Protein AF-A0A9P1BGW1-F1 (afdb_monomer)

Solvent-accessible surface area (backbone atoms only — not comparable to full-atom values): 11390 Å² total; per-residue (Å²): 129,82,53,71,66,59,55,51,54,53,47,54,50,50,52,52,36,53,50,54,48,70,45,56,83,65,51,54,66,58,32,32,59,73,71,17,41,33,66,64,55,52,16,52,50,50,36,37,50,32,53,65,70,70,43,92,72,56,67,65,57,26,32,22,72,48,57,76,44,56,56,75,58,48,44,75,76,58,63,72,85,79,52,71,68,60,50,51,47,43,65,72,44,59,86,58,39,65,58,80,64,80,59,89,58,90,93,66,75,87,65,85,88,70,76,92,51,95,86,63,76,88,81,67,78,86,70,82,80,78,81,73,80,78,75,88,76,88,79,87,85,82,86,84,85,87,65,91,81,69,84,76,85,78,88,80,83,78,56,62,64,58,54,54,51,53,52,51,67,72,65,57,84,80,133

Mean predicted aligned error: 17.14 Å

Organism: NCBI:txid2562237

InterPro domains:
  IPR023163 SMc04008-like domain [PF06844] (26-91)
  IPR036810 SMc04008-like superfamily [G3DSA:1.10.3340.10] (2-98)
  IPR036810 SMc04008-like superfamily [SSF158757] (5-76)

pLDDT: mean 71.87, std 20.8, range [33.47, 97.56]

Structure (mmCIF, N/CA/C/O backbone):
data_AF-A0A9P1BGW1-F1
#
_entry.id   AF-A0A9P1BGW1-F1
#
loop_
_atom_site.group_PDB
_atom_site.id
_atom_site.type_symbol
_atom_site.label_atom_id
_atom_site.label_alt_id
_atom_site.label_comp_id
_atom_site.label_asym_id
_atom_site.label_entity_id
_atom_site.label_seq_id
_atom_site.pdbx_PDB_ins_code
_atom_site.Cartn_x
_atom_site.Cartn_y
_atom_site.Cartn_z
_atom_site.occupancy
_atom_site.B_iso_or_equiv
_atom_site.auth_seq_id
_atom_site.auth_comp_id
_atom_site.auth_asym_id
_atom_site.auth_atom_id
_atom_site.pdbx_PDB_model_num
ATOM 1 N N . MET A 1 1 ? -14.114 -1.185 22.865 1.00 50.72 1 MET A N 1
ATOM 2 C CA . MET A 1 1 ? -12.679 -1.422 22.588 1.00 50.72 1 MET A CA 1
ATOM 3 C C . MET A 1 1 ? -12.577 -2.261 21.327 1.00 50.72 1 MET A C 1
ATOM 5 O O . MET A 1 1 ? -13.377 -3.179 21.191 1.00 50.72 1 MET A O 1
ATOM 9 N N . ALA A 1 2 ? -11.672 -1.942 20.398 1.00 66.81 2 ALA A N 1
ATOM 10 C CA . ALA A 1 2 ? -11.444 -2.802 19.236 1.00 66.81 2 ALA A CA 1
ATOM 11 C C . ALA A 1 2 ? -10.999 -4.198 19.707 1.00 66.81 2 ALA A C 1
ATOM 13 O O . ALA A 1 2 ? -10.189 -4.289 20.635 1.00 66.81 2 ALA A O 1
ATOM 14 N N . SER A 1 3 ? -11.537 -5.257 19.091 1.00 88.50 3 SER A N 1
ATOM 15 C CA . SER A 1 3 ? -11.153 -6.646 19.383 1.00 88.50 3 SER A CA 1
ATOM 16 C C . SER A 1 3 ? -9.631 -6.807 19.312 1.00 88.50 3 SER A C 1
ATOM 18 O O . SER A 1 3 ? -8.985 -6.195 18.460 1.00 88.50 3 SER A O 1
ATOM 20 N N . LEU A 1 4 ? -9.056 -7.637 20.187 1.00 92.69 4 LEU A N 1
ATOM 21 C CA . LEU A 1 4 ? -7.623 -7.947 20.184 1.00 92.69 4 LEU A CA 1
ATOM 22 C C . LEU A 1 4 ? -7.147 -8.396 18.791 1.00 92.69 4 LEU A C 1
ATOM 24 O O . LEU A 1 4 ? -6.075 -7.993 18.350 1.00 92.69 4 LEU A O 1
ATOM 28 N N . THR A 1 5 ? -7.982 -9.141 18.060 1.00 93.38 5 THR A N 1
ATOM 29 C CA . THR A 1 5 ? -7.717 -9.558 16.675 1.00 93.38 5 THR A CA 1
ATOM 30 C C . THR A 1 5 ? -7.468 -8.368 15.752 1.00 93.38 5 THR A C 1
ATOM 32 O O . THR A 1 5 ? -6.454 -8.338 15.063 1.00 93.38 5 THR A O 1
ATOM 35 N N . VAL A 1 6 ? -8.313 -7.335 15.816 1.00 91.38 6 VAL A N 1
ATOM 36 C CA . VAL A 1 6 ? -8.175 -6.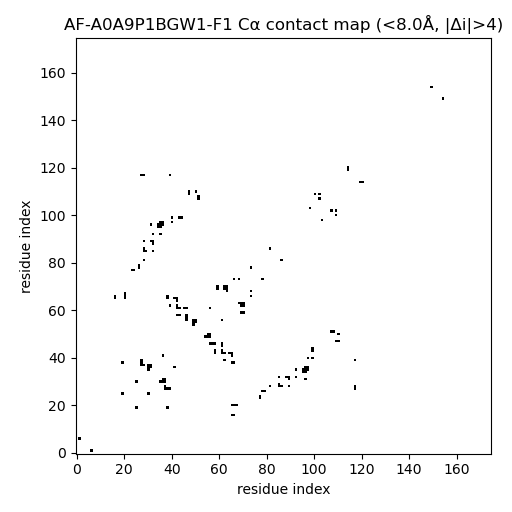126 14.986 1.00 91.38 6 VAL A CA 1
ATOM 37 C C . VAL A 1 6 ? -6.864 -5.399 15.293 1.00 91.38 6 VAL A C 1
ATOM 39 O O . VAL A 1 6 ? -6.214 -4.867 14.397 1.00 91.38 6 VAL A O 1
ATOM 42 N N . GLN A 1 7 ? -6.439 -5.387 16.560 1.00 92.19 7 GLN A N 1
ATOM 43 C CA . GLN A 1 7 ? -5.175 -4.759 16.953 1.00 92.19 7 GLN A CA 1
ATOM 44 C C . GLN A 1 7 ? -3.964 -5.526 16.405 1.00 92.19 7 GLN A C 1
ATOM 46 O O . GLN A 1 7 ? -3.016 -4.895 15.932 1.00 92.19 7 GLN A O 1
ATOM 51 N N . MET A 1 8 ? -4.012 -6.862 16.426 1.00 95.25 8 MET A N 1
ATOM 52 C CA . MET A 1 8 ? -2.966 -7.730 15.874 1.00 95.25 8 MET A CA 1
ATOM 53 C C . MET A 1 8 ? -2.890 -7.637 14.344 1.00 95.25 8 MET A C 1
ATOM 55 O O . MET A 1 8 ? -1.800 -7.471 13.802 1.00 95.25 8 MET A O 1
ATOM 59 N N . GLU A 1 9 ? -4.028 -7.658 13.647 1.00 93.00 9 GLU A N 1
ATOM 60 C CA . GLU A 1 9 ? -4.101 -7.473 12.190 1.00 93.00 9 GLU A CA 1
ATOM 61 C C . GLU A 1 9 ? -3.555 -6.103 11.774 1.00 93.00 9 GLU A C 1
ATOM 63 O O . GLU A 1 9 ? -2.728 -5.999 10.866 1.00 93.00 9 GLU A O 1
ATOM 68 N N . ALA A 1 10 ? -3.952 -5.044 12.487 1.00 93.69 10 ALA A N 1
ATOM 69 C CA . ALA A 1 10 ? -3.450 -3.701 12.232 1.00 93.69 10 ALA A CA 1
ATOM 70 C C . ALA A 1 10 ? -1.946 -3.581 12.528 1.00 93.69 10 ALA A C 1
ATOM 72 O O . ALA A 1 10 ? -1.250 -2.841 11.834 1.00 93.69 10 ALA A O 1
ATOM 73 N N . TYR A 1 11 ? -1.428 -4.291 13.537 1.00 95.56 11 TYR A N 1
ATOM 74 C CA . TYR A 1 11 ? 0.008 -4.350 13.812 1.00 95.56 11 TYR A CA 1
ATOM 75 C C . TYR A 1 11 ? 0.766 -5.039 12.672 1.00 95.56 11 TYR A C 1
ATOM 77 O O . TYR A 1 11 ? 1.695 -4.450 12.126 1.00 95.56 11 TYR A O 1
ATOM 85 N N . ALA A 1 12 ? 0.312 -6.217 12.236 1.00 96.94 12 ALA A N 1
ATOM 86 C CA . ALA A 1 12 ? 0.915 -6.944 11.120 1.00 96.94 12 ALA A CA 1
ATOM 87 C C . ALA A 1 12 ? 0.914 -6.121 9.820 1.00 96.94 12 ALA A C 1
ATOM 89 O O . ALA A 1 12 ? 1.916 -6.078 9.107 1.00 96.94 12 ALA A O 1
ATOM 90 N N . PHE A 1 13 ? -0.181 -5.409 9.531 1.00 95.62 13 PHE A N 1
ATOM 91 C CA . PHE A 1 13 ? -0.251 -4.522 8.370 1.00 95.62 13 PHE A CA 1
ATOM 92 C C . PHE A 1 13 ? 0.741 -3.354 8.465 1.00 95.62 13 PHE A C 1
ATOM 94 O O . PHE A 1 13 ? 1.412 -3.038 7.483 1.00 95.62 13 PHE A O 1
ATOM 101 N N . ARG A 1 14 ? 0.873 -2.724 9.641 1.00 95.94 14 ARG A N 1
ATOM 102 C CA . ARG A 1 14 ? 1.852 -1.644 9.852 1.00 95.94 14 ARG A CA 1
ATOM 103 C C . ARG A 1 14 ? 3.291 -2.131 9.682 1.00 95.94 14 ARG A C 1
ATOM 105 O O . ARG A 1 14 ? 4.072 -1.431 9.047 1.00 95.94 14 ARG A O 1
ATOM 112 N N . GLU A 1 15 ? 3.621 -3.321 10.180 1.00 97.56 15 GLU A N 1
ATOM 113 C CA . GLU A 1 15 ? 4.942 -3.937 9.982 1.00 97.56 15 GLU A CA 1
ATOM 114 C C . GLU A 1 15 ? 5.219 -4.232 8.502 1.00 97.56 15 GLU A C 1
ATOM 116 O O . GLU A 1 15 ? 6.300 -3.928 8.000 1.00 97.56 15 GLU A O 1
ATOM 121 N N . LEU A 1 16 ? 4.229 -4.742 7.759 1.00 96.12 16 LEU A N 1
ATOM 122 C CA . LEU A 1 16 ? 4.358 -4.946 6.313 1.00 96.12 16 LEU A CA 1
ATOM 123 C C . LEU A 1 16 ? 4.634 -3.628 5.576 1.00 96.12 16 LEU A C 1
ATOM 125 O O . LEU A 1 16 ? 5.522 -3.564 4.723 1.00 96.12 16 LEU A O 1
ATOM 129 N N . VAL A 1 17 ? 3.889 -2.571 5.905 1.00 95.81 17 VAL A N 1
ATOM 130 C CA . VAL A 1 17 ? 4.100 -1.235 5.331 1.00 95.81 17 VAL A CA 1
ATOM 131 C C . VAL A 1 17 ? 5.508 -0.733 5.652 1.00 95.81 17 VAL A C 1
ATOM 133 O O . VAL A 1 17 ? 6.233 -0.344 4.737 1.00 95.81 17 VAL A O 1
ATOM 136 N N . ALA A 1 18 ? 5.934 -0.808 6.915 1.00 95.81 18 ALA A N 1
ATOM 137 C CA . ALA A 1 18 ? 7.269 -0.389 7.334 1.00 95.81 18 ALA A CA 1
ATOM 138 C C . ALA A 1 18 ? 8.374 -1.170 6.599 1.00 95.81 18 ALA A C 1
ATOM 140 O O . ALA A 1 18 ? 9.344 -0.584 6.112 1.00 95.81 18 ALA A O 1
ATOM 141 N N . HIS A 1 19 ? 8.197 -2.482 6.425 1.00 96.00 19 HIS A N 1
ATOM 142 C CA . HIS A 1 19 ? 9.126 -3.317 5.672 1.00 96.00 19 HIS A CA 1
ATOM 143 C C . HIS A 1 19 ? 9.242 -2.877 4.204 1.00 96.00 19 HIS A C 1
ATOM 145 O O . HIS A 1 19 ? 10.347 -2.768 3.667 1.00 96.00 19 HIS A O 1
ATOM 151 N N . LEU A 1 20 ? 8.116 -2.573 3.550 1.00 94.25 20 LEU A N 1
ATOM 152 C CA . LEU A 1 20 ? 8.085 -2.115 2.157 1.00 94.25 20 LEU A CA 1
ATOM 153 C C . LEU A 1 20 ? 8.607 -0.684 1.964 1.00 94.25 20 LEU A C 1
ATOM 155 O O . LEU A 1 20 ? 9.049 -0.358 0.856 1.00 94.25 20 LEU A O 1
ATOM 159 N N . GLN A 1 21 ? 8.563 0.151 3.006 1.00 93.56 21 GLN A N 1
ATOM 160 C CA . GLN A 1 21 ? 9.188 1.478 3.040 1.00 93.56 21 GLN A CA 1
ATOM 161 C C . GLN A 1 21 ? 10.709 1.392 3.204 1.00 93.56 21 GLN A C 1
ATOM 163 O O . GLN A 1 21 ? 11.439 2.188 2.608 1.00 93.56 21 GLN A O 1
ATOM 168 N N . TRP A 1 22 ? 11.193 0.414 3.975 1.00 94.19 22 TRP A N 1
ATOM 169 C CA . TRP A 1 22 ? 12.619 0.120 4.105 1.00 94.19 22 TRP A CA 1
ATOM 170 C C . TRP A 1 22 ? 13.193 -0.484 2.811 1.00 94.19 22 TRP A C 1
ATOM 172 O O . TRP A 1 22 ? 14.224 -0.025 2.315 1.00 94.19 22 TRP A O 1
ATOM 182 N N . ARG A 1 23 ? 12.486 -1.444 2.198 1.00 93.44 23 ARG A N 1
ATOM 183 C CA . ARG A 1 23 ? 12.845 -2.083 0.916 1.00 93.44 23 ARG A CA 1
ATOM 184 C C . ARG A 1 23 ? 12.490 -1.227 -0.302 1.00 93.44 23 ARG A C 1
ATOM 186 O O . ARG A 1 23 ? 11.616 -1.575 -1.099 1.00 93.44 23 ARG A O 1
ATOM 193 N N . LYS A 1 24 ? 13.180 -0.094 -0.467 1.00 89.38 24 LYS A N 1
ATOM 194 C CA . LYS A 1 24 ? 13.024 0.808 -1.633 1.00 89.38 24 LYS A CA 1
ATOM 195 C C . LYS A 1 24 ? 13.577 0.225 -2.937 1.00 89.38 24 LYS A C 1
ATOM 197 O O . LYS A 1 24 ? 13.245 0.705 -4.016 1.00 89.38 24 LYS A O 1
ATOM 202 N N . ASP A 1 25 ? 14.407 -0.808 -2.841 1.00 89.44 25 ASP A N 1
ATOM 203 C CA . ASP A 1 25 ? 14.955 -1.559 -3.969 1.00 89.44 25 ASP A CA 1
ATOM 204 C C . ASP A 1 25 ? 13.874 -2.328 -4.740 1.00 89.44 25 ASP A C 1
ATOM 206 O O . ASP A 1 25 ? 13.927 -2.396 -5.968 1.00 89.44 25 ASP A O 1
ATOM 210 N N . VAL A 1 26 ? 12.866 -2.845 -4.033 1.00 91.12 26 VAL A N 1
ATOM 211 C CA . VAL A 1 26 ? 11.790 -3.655 -4.611 1.00 91.12 26 VAL A CA 1
ATOM 212 C C . VAL A 1 26 ? 10.842 -2.768 -5.416 1.00 91.12 26 VAL A C 1
ATOM 214 O O . VAL A 1 26 ? 10.104 -1.960 -4.840 1.00 91.12 26 VAL A O 1
ATOM 217 N N . GLN A 1 27 ? 10.808 -2.926 -6.740 1.00 91.06 27 GLN A N 1
ATOM 218 C CA . GLN A 1 27 ? 9.912 -2.146 -7.592 1.00 91.06 27 GLN A CA 1
ATOM 219 C C . GLN A 1 27 ? 8.482 -2.689 -7.529 1.00 91.06 27 GLN A C 1
ATOM 221 O O . GLN A 1 27 ? 8.240 -3.877 -7.326 1.00 91.06 27 GLN A O 1
ATOM 226 N N . ASN A 1 28 ? 7.500 -1.806 -7.729 1.00 92.19 28 ASN A N 1
ATOM 227 C CA . ASN A 1 28 ? 6.098 -2.223 -7.757 1.00 92.19 28 ASN A CA 1
ATOM 228 C C . ASN A 1 28 ? 5.809 -3.223 -8.883 1.00 92.19 28 ASN A C 1
ATOM 230 O O . ASN A 1 28 ? 4.964 -4.088 -8.691 1.00 92.19 28 ASN A O 1
ATOM 234 N N . ILE A 1 29 ? 6.490 -3.112 -10.028 1.00 89.44 29 ILE A N 1
ATOM 235 C CA . ILE A 1 29 ? 6.277 -4.029 -11.154 1.00 89.44 29 ILE A CA 1
ATOM 236 C C . ILE A 1 29 ? 6.711 -5.459 -10.817 1.00 89.44 29 ILE A C 1
ATOM 238 O O . ILE A 1 29 ? 6.007 -6.398 -11.163 1.00 89.44 29 ILE A O 1
ATOM 242 N N . ASP A 1 30 ? 7.789 -5.622 -10.048 1.00 90.00 30 ASP A N 1
ATOM 243 C CA . ASP A 1 30 ? 8.245 -6.940 -9.598 1.00 90.00 30 ASP A CA 1
ATOM 244 C C . ASP A 1 30 ? 7.234 -7.576 -8.640 1.00 90.00 30 ASP A C 1
ATOM 246 O O . ASP A 1 30 ? 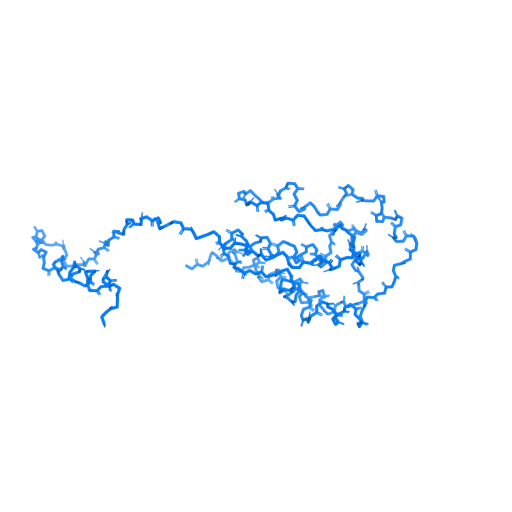6.918 -8.757 -8.754 1.00 90.00 30 ASP A O 1
ATOM 250 N N . LEU A 1 31 ? 6.665 -6.775 -7.731 1.00 91.56 31 LEU A N 1
ATOM 251 C CA . LEU A 1 31 ? 5.606 -7.229 -6.826 1.00 91.56 31 LEU A CA 1
ATOM 252 C C . LEU A 1 31 ? 4.328 -7.613 -7.583 1.00 91.56 31 LEU A C 1
ATOM 254 O O . LEU A 1 31 ? 3.722 -8.637 -7.274 1.00 91.56 31 LEU A O 1
ATOM 258 N N . MET A 1 32 ? 3.946 -6.828 -8.595 1.00 91.00 32 MET A N 1
ATOM 259 C CA . MET A 1 32 ? 2.802 -7.154 -9.450 1.00 91.00 32 MET A CA 1
ATOM 260 C C . MET A 1 32 ? 3.027 -8.465 -10.207 1.00 91.00 32 MET A C 1
ATOM 262 O O . MET A 1 32 ? 2.146 -9.317 -10.196 1.00 91.00 32 MET A O 1
ATOM 266 N N . ASN A 1 33 ? 4.208 -8.657 -10.794 1.00 89.62 33 ASN A N 1
ATOM 267 C CA . ASN A 1 33 ? 4.525 -9.852 -11.574 1.00 89.62 33 ASN A CA 1
ATOM 268 C C . ASN A 1 33 ? 4.619 -11.117 -10.711 1.00 89.62 33 ASN A C 1
ATOM 270 O O . ASN A 1 33 ? 4.269 -12.198 -11.174 1.00 89.62 33 ASN A O 1
ATOM 274 N N . LEU A 1 34 ? 5.091 -10.997 -9.466 1.00 90.00 34 LEU A N 1
ATOM 275 C CA . LEU A 1 34 ? 5.259 -1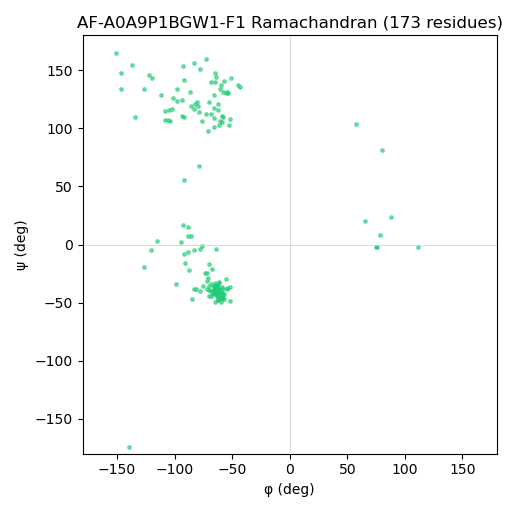2.141 -8.569 1.00 90.00 34 LEU A CA 1
ATOM 276 C C . LEU A 1 34 ? 3.977 -12.500 -7.809 1.00 90.00 34 LEU A C 1
ATOM 278 O O . LEU A 1 34 ? 3.637 -13.673 -7.689 1.00 90.00 34 LEU A O 1
ATOM 282 N N . ALA A 1 35 ? 3.307 -11.499 -7.239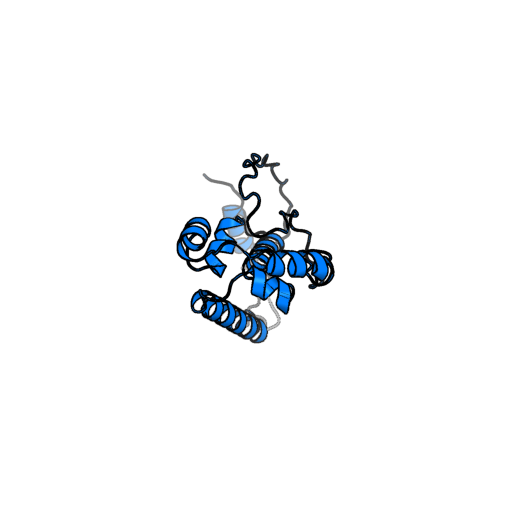 1.00 89.00 35 ALA A N 1
ATOM 283 C CA . ALA A 1 35 ? 2.242 -11.696 -6.255 1.00 89.00 35 ALA A CA 1
ATOM 284 C C . ALA A 1 35 ? 0.892 -11.109 -6.686 1.00 89.00 35 ALA A C 1
ATOM 286 O O . ALA A 1 35 ? -0.090 -11.233 -5.955 1.00 89.00 35 ALA A O 1
ATOM 287 N N . GLY A 1 36 ? 0.830 -10.421 -7.828 1.00 88.62 36 GLY A N 1
ATOM 288 C CA . GLY A 1 36 ? -0.387 -9.779 -8.317 1.00 88.62 36 GLY A CA 1
ATOM 289 C C . GLY A 1 36 ? -0.773 -8.499 -7.571 1.00 88.62 36 GLY A C 1
ATOM 290 O O . GLY A 1 36 ? -1.735 -7.846 -7.959 1.00 88.62 36 GLY A O 1
ATOM 291 N N . PHE A 1 37 ? -0.050 -8.078 -6.530 1.00 92.44 37 PHE A N 1
ATOM 292 C CA . PHE A 1 37 ? -0.326 -6.831 -5.810 1.00 92.44 37 PHE A CA 1
ATOM 293 C C . PHE A 1 37 ? 0.955 -6.062 -5.504 1.00 92.44 37 PHE A C 1
ATOM 295 O O . PHE A 1 37 ? 2.031 -6.634 -5.382 1.00 92.44 37 PHE A O 1
ATOM 302 N N . CYS A 1 38 ? 0.839 -4.747 -5.341 1.00 93.25 38 CYS A N 1
ATOM 303 C CA . CYS A 1 38 ? 1.957 -3.885 -4.963 1.00 93.25 38 CYS A CA 1
ATOM 304 C C . CYS A 1 38 ? 1.529 -2.818 -3.945 1.00 93.25 38 CYS A C 1
ATOM 306 O O . CYS A 1 38 ? 0.383 -2.784 -3.493 1.00 93.25 38 CYS A O 1
ATOM 308 N N . ARG A 1 39 ? 2.441 -1.894 -3.619 1.00 93.81 39 ARG A N 1
ATOM 309 C CA . ARG A 1 39 ? 2.191 -0.777 -2.689 1.00 93.81 39 ARG A CA 1
ATOM 310 C C . ARG A 1 39 ? 0.980 0.068 -3.092 1.00 93.81 39 ARG A C 1
ATOM 312 O O . ARG A 1 39 ? 0.180 0.439 -2.240 1.00 93.81 39 ARG A O 1
ATOM 319 N N . ASN A 1 40 ? 0.789 0.299 -4.392 1.00 91.75 40 ASN A N 1
ATOM 320 C CA . ASN A 1 40 ? -0.383 1.027 -4.877 1.00 91.75 40 ASN A CA 1
ATOM 321 C C . ASN A 1 40 ? -1.678 0.273 -4.571 1.00 91.75 40 ASN A C 1
ATOM 323 O O . ASN A 1 40 ? -2.621 0.893 -4.100 1.00 91.75 40 ASN A O 1
ATOM 327 N N . CYS A 1 41 ? -1.720 -1.053 -4.762 1.00 92.00 41 CYS A N 1
ATOM 328 C CA . CYS A 1 41 ? -2.879 -1.882 -4.404 1.00 92.00 41 CYS A CA 1
ATOM 329 C C . CYS A 1 41 ? -3.236 -1.732 -2.920 1.00 92.00 41 CYS A C 1
ATOM 331 O O . CYS A 1 41 ? -4.405 -1.550 -2.590 1.00 92.00 41 CYS A O 1
ATOM 333 N N . MET A 1 42 ? -2.228 -1.710 -2.042 1.00 92.81 42 MET A N 1
ATOM 334 C CA . MET A 1 42 ? -2.429 -1.462 -0.613 1.00 92.81 42 MET A CA 1
ATOM 335 C C . MET A 1 42 ? -3.015 -0.071 -0.343 1.00 92.81 42 MET A C 1
ATOM 337 O O . MET A 1 42 ? -3.926 0.047 0.472 1.00 92.81 42 MET A O 1
ATOM 341 N N . ALA A 1 43 ? -2.561 0.967 -1.055 1.00 92.06 43 ALA A N 1
ATOM 342 C CA . ALA A 1 43 ? -3.145 2.306 -0.957 1.00 92.06 43 ALA A CA 1
ATOM 343 C C . ALA A 1 43 ? -4.608 2.326 -1.441 1.00 92.06 43 ALA A C 1
ATOM 345 O O . ALA A 1 43 ? -5.457 2.935 -0.787 1.00 92.06 43 ALA A O 1
ATOM 346 N N . LYS A 1 44 ? -4.941 1.590 -2.519 1.00 91.31 44 LYS A N 1
ATOM 347 C CA . LYS A 1 44 ? -6.335 1.424 -2.984 1.00 91.31 44 LYS A CA 1
ATOM 348 C C . LYS A 1 44 ? -7.203 0.812 -1.886 1.00 91.31 44 LYS A C 1
ATOM 350 O O . LYS A 1 44 ? -8.295 1.310 -1.628 1.00 91.31 44 LYS A O 1
ATOM 355 N N . TRP A 1 45 ? -6.724 -0.254 -1.243 1.00 92.06 45 TRP A N 1
ATOM 356 C CA . TRP A 1 45 ? -7.451 -0.938 -0.172 1.00 92.06 45 TRP A CA 1
ATOM 357 C C . TRP A 1 45 ? -7.609 -0.064 1.072 1.00 92.06 45 TRP A C 1
ATOM 359 O O . TRP A 1 45 ? -8.691 -0.033 1.651 1.00 92.06 45 TRP A O 1
ATOM 369 N N . TYR A 1 46 ? -6.577 0.695 1.444 1.00 91.50 46 TYR A N 1
ATOM 370 C CA . TYR A 1 46 ? -6.631 1.632 2.567 1.00 91.50 46 TYR A CA 1
ATOM 371 C C . TYR A 1 46 ? -7.670 2.737 2.332 1.00 91.50 46 TYR A C 1
ATOM 373 O O . TYR A 1 46 ? -8.534 2.980 3.174 1.00 91.50 46 TYR A O 1
ATOM 381 N N . HIS A 1 47 ? -7.652 3.344 1.144 1.00 90.00 47 HIS A N 1
ATOM 382 C CA . HIS A 1 47 ? -8.634 4.343 0.729 1.00 90.00 47 HIS A CA 1
ATOM 383 C C . HIS A 1 47 ? -10.057 3.765 0.633 1.00 90.00 47 HIS A C 1
ATOM 385 O O . HIS A 1 47 ? -11.018 4.397 1.068 1.00 90.00 47 HIS A O 1
ATOM 391 N N . ALA A 1 48 ? -10.214 2.544 0.113 1.00 88.00 48 ALA A N 1
ATOM 392 C CA . ALA A 1 48 ? -11.505 1.859 0.101 1.00 88.00 48 ALA A CA 1
ATOM 393 C C . ALA A 1 48 ? -12.020 1.594 1.526 1.00 88.00 48 ALA A C 1
ATOM 395 O O . ALA A 1 48 ? -13.206 1.783 1.782 1.00 88.00 48 ALA A O 1
ATOM 396 N N . GLY A 1 49 ? -11.140 1.225 2.463 1.00 88.69 49 GLY A N 1
ATOM 397 C CA . GLY A 1 49 ? -11.473 1.102 3.883 1.00 88.69 49 GLY A CA 1
ATOM 398 C C . GLY A 1 49 ? -11.970 2.422 4.478 1.00 88.69 49 GLY A C 1
ATOM 399 O O . GLY A 1 49 ? -13.009 2.442 5.132 1.00 88.69 49 GLY A O 1
ATOM 400 N N . ALA A 1 50 ? -11.300 3.541 4.186 1.00 88.19 50 ALA A N 1
ATOM 401 C CA . ALA A 1 50 ? -11.750 4.865 4.622 1.00 88.19 50 ALA A CA 1
ATOM 402 C C . ALA A 1 50 ? -13.164 5.190 4.109 1.00 88.19 50 ALA A C 1
ATOM 404 O O . ALA A 1 50 ? -14.019 5.605 4.890 1.00 88.19 50 ALA A O 1
ATOM 405 N N . LYS A 1 51 ? -13.445 4.898 2.832 1.00 86.25 51 LYS A N 1
ATOM 406 C CA . LYS A 1 51 ? -14.779 5.082 2.232 1.00 86.25 51 LYS A CA 1
ATOM 407 C C . LYS A 1 51 ? -15.861 4.259 2.916 1.00 86.25 51 LYS A C 1
ATOM 409 O O . LYS A 1 51 ? -16.925 4.789 3.213 1.00 86.25 51 LYS A O 1
ATOM 414 N N . VAL A 1 52 ? -15.580 2.991 3.203 1.00 84.75 52 VAL A N 1
ATOM 415 C CA . VAL A 1 52 ? -16.507 2.094 3.914 1.00 84.75 52 VAL A CA 1
ATOM 416 C C . VAL A 1 52 ? -16.868 2.637 5.292 1.00 84.75 52 VAL A C 1
ATOM 418 O O . VAL A 1 52 ? -18.007 2.513 5.727 1.00 84.75 52 VAL A O 1
ATOM 421 N N . HIS A 1 53 ? -15.908 3.263 5.967 1.00 83.12 53 HIS A N 1
ATOM 422 C CA . HIS A 1 53 ? -16.110 3.867 7.278 1.00 83.12 53 HIS A CA 1
ATOM 423 C C . HIS A 1 53 ? -16.588 5.327 7.219 1.00 83.12 53 HIS A C 1
ATOM 425 O O . HIS A 1 53 ? -16.661 5.975 8.260 1.00 83.12 53 HIS A O 1
ATOM 431 N N . GLY A 1 54 ? -16.912 5.855 6.032 1.00 86.56 54 GLY A N 1
ATOM 432 C CA . GLY A 1 54 ? -17.383 7.232 5.858 1.00 86.56 54 GLY A CA 1
ATOM 433 C C . GLY A 1 54 ? -16.338 8.299 6.198 1.00 86.56 54 GLY A C 1
ATOM 434 O O . GLY A 1 54 ? -16.695 9.443 6.469 1.00 86.56 54 GLY A O 1
ATOM 435 N N . VAL A 1 55 ? -15.052 7.941 6.209 1.00 90.19 55 VAL A N 1
ATOM 436 C CA . VAL A 1 55 ? -13.955 8.871 6.484 1.00 90.19 55 VAL A CA 1
ATOM 437 C C . VAL A 1 55 ? -13.560 9.555 5.173 1.00 90.19 55 VAL A C 1
ATOM 439 O O . VAL A 1 55 ? -13.135 8.862 4.242 1.00 90.19 55 VAL A O 1
ATOM 442 N N . PRO A 1 56 ? -13.672 10.893 5.068 1.00 88.69 56 PRO A N 1
ATOM 443 C CA . PRO A 1 56 ? -13.194 11.608 3.896 1.00 88.69 56 PRO A CA 1
ATOM 444 C C . PRO A 1 56 ? -11.670 11.478 3.832 1.00 88.69 56 PRO A C 1
ATOM 446 O O . PRO A 1 56 ? -10.964 11.910 4.740 1.00 88.69 56 PRO A O 1
ATOM 449 N N . MET A 1 57 ? -11.179 10.842 2.774 1.00 87.44 57 MET A N 1
ATOM 450 C CA . MET A 1 57 ? -9.756 10.628 2.533 1.00 87.44 57 MET A CA 1
ATOM 451 C C . MET A 1 57 ? -9.498 10.673 1.033 1.00 87.44 57 MET A C 1
ATOM 453 O O . MET A 1 57 ? -10.228 10.045 0.265 1.00 87.44 57 MET A O 1
ATOM 457 N N . GLN A 1 58 ? -8.463 11.396 0.625 1.00 90.94 58 GLN A N 1
ATOM 458 C CA . GLN A 1 58 ? -7.986 11.410 -0.753 1.00 90.94 58 GLN A CA 1
ATOM 459 C C . GLN A 1 58 ? -7.058 10.219 -1.012 1.00 90.94 58 GLN A C 1
ATOM 461 O O . GLN A 1 58 ? -6.443 9.655 -0.102 1.00 90.94 58 GLN A O 1
ATOM 466 N N . TYR A 1 59 ? -6.939 9.814 -2.273 1.00 87.75 59 TYR A N 1
ATOM 467 C CA . TYR A 1 59 ? -6.086 8.682 -2.636 1.00 87.75 59 TYR A CA 1
ATOM 468 C C . TYR A 1 59 ? -4.600 8.973 -2.367 1.00 87.75 59 TYR A C 1
ATOM 470 O O . TYR A 1 59 ? -3.851 8.082 -1.966 1.00 87.75 59 TYR A O 1
ATOM 478 N N . GLU A 1 60 ? -4.183 10.226 -2.520 1.00 89.94 60 GLU A N 1
ATOM 479 C CA . GLU A 1 60 ? -2.830 10.710 -2.258 1.00 89.94 60 GLU A CA 1
ATOM 480 C C . GLU A 1 60 ? -2.461 10.550 -0.782 1.00 89.94 60 GLU A C 1
ATOM 482 O O . GLU A 1 60 ? -1.354 10.111 -0.476 1.00 89.94 60 GLU A O 1
ATOM 487 N N . GLU A 1 61 ? -3.405 10.810 0.126 1.00 91.00 61 GLU A N 1
ATOM 488 C CA . GLU A 1 61 ? -3.217 10.612 1.566 1.00 91.00 61 GLU A CA 1
ATOM 489 C C . GLU A 1 61 ? -3.046 9.123 1.885 1.00 91.00 61 GLU A C 1
ATOM 491 O O . GLU A 1 61 ? -2.167 8.739 2.656 1.00 91.00 61 GLU A O 1
ATOM 496 N N . ALA A 1 62 ? -3.838 8.251 1.251 1.00 91.25 62 ALA A N 1
ATOM 497 C CA . ALA A 1 62 ? -3.682 6.805 1.396 1.00 91.25 62 ALA A CA 1
ATOM 498 C C . ALA A 1 62 ? -2.328 6.317 0.854 1.00 91.25 62 ALA A C 1
ATOM 500 O O . ALA A 1 62 ? -1.689 5.457 1.464 1.00 91.25 62 ALA A O 1
ATOM 501 N N . CYS A 1 63 ? -1.861 6.888 -0.258 1.00 92.06 63 CYS A N 1
ATOM 502 C CA . CYS A 1 63 ? -0.523 6.630 -0.774 1.00 92.06 63 CYS A CA 1
ATOM 503 C C . CYS A 1 63 ? 0.542 7.080 0.223 1.00 92.06 63 CYS A C 1
ATOM 505 O O . CYS A 1 63 ? 1.428 6.294 0.538 1.00 92.06 63 CYS A O 1
ATOM 507 N N . GLU A 1 64 ? 0.446 8.288 0.772 1.00 93.88 64 GLU A N 1
ATOM 508 C CA . GLU A 1 64 ? 1.401 8.7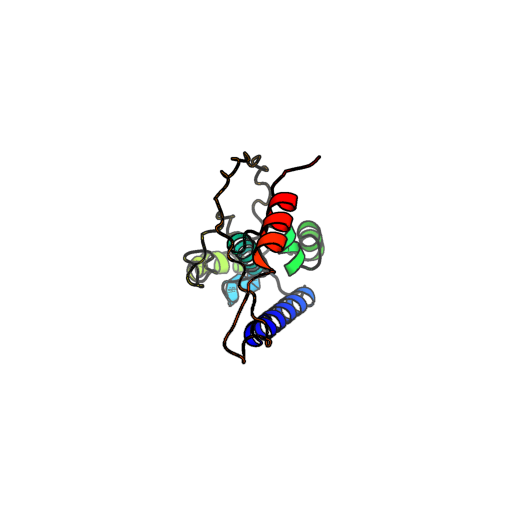98 1.758 1.00 93.88 64 GLU A CA 1
ATOM 509 C C . GLU A 1 64 ? 1.492 7.887 2.990 1.00 93.88 64 GLU A C 1
ATOM 511 O O . GLU A 1 64 ? 2.590 7.591 3.459 1.00 93.88 64 GLU A O 1
ATOM 516 N N . ARG A 1 65 ? 0.367 7.325 3.457 1.00 93.25 65 ARG A N 1
ATOM 517 C CA . ARG A 1 65 ? 0.375 6.337 4.552 1.00 93.25 65 ARG A CA 1
ATOM 518 C C . ARG A 1 65 ? 1.130 5.054 4.211 1.00 93.25 65 ARG A C 1
ATOM 520 O O . ARG A 1 65 ? 1.757 4.476 5.095 1.00 93.25 65 ARG A O 1
ATOM 527 N N . VAL A 1 66 ? 1.080 4.601 2.960 1.00 93.88 66 VAL A N 1
ATOM 528 C CA . VAL A 1 66 ? 1.785 3.387 2.516 1.00 93.88 66 VAL A CA 1
ATOM 529 C C . VAL A 1 66 ? 3.251 3.676 2.183 1.00 93.88 66 VAL A C 1
ATOM 531 O O . VAL A 1 66 ? 4.125 2.875 2.506 1.00 93.88 66 VAL A O 1
ATOM 534 N N . TYR A 1 67 ? 3.549 4.820 1.575 1.00 91.69 67 TYR A N 1
ATOM 535 C CA . TYR A 1 67 ? 4.888 5.178 1.105 1.00 91.69 67 TYR A CA 1
ATOM 536 C C . TYR A 1 67 ? 5.759 5.869 2.163 1.00 91.69 67 TYR A C 1
ATOM 538 O O . TYR A 1 67 ? 6.983 5.829 2.048 1.00 91.69 67 TYR A O 1
ATOM 546 N N . GLY A 1 68 ? 5.155 6.470 3.190 1.00 91.81 68 GLY A N 1
ATOM 547 C CA . GLY A 1 68 ? 5.846 7.214 4.251 1.00 91.81 68 GLY A CA 1
ATOM 548 C C . GLY A 1 68 ? 6.336 8.604 3.828 1.00 91.81 68 GLY A C 1
ATOM 549 O O . GLY A 1 68 ? 6.903 9.330 4.637 1.00 91.81 68 GLY A O 1
ATOM 550 N N . GLU A 1 69 ? 6.129 8.973 2.565 1.00 91.31 69 GLU A N 1
ATOM 551 C CA . GLU A 1 69 ? 6.387 10.289 1.987 1.00 91.31 69 GLU A CA 1
ATOM 552 C C . GLU A 1 69 ? 5.394 10.522 0.829 1.00 91.31 69 GLU A C 1
ATOM 554 O O . GLU A 1 69 ? 4.783 9.555 0.348 1.00 91.31 69 GLU A O 1
ATOM 559 N N . PRO A 1 70 ? 5.224 11.766 0.344 1.00 91.00 70 PRO A N 1
ATOM 560 C CA . PRO A 1 70 ? 4.375 12.042 -0.807 1.00 91.00 70 PRO A CA 1
ATOM 561 C C . PRO A 1 70 ? 4.769 11.184 -2.015 1.00 91.00 70 PRO A C 1
ATOM 563 O O . PRO A 1 70 ? 5.938 11.121 -2.406 1.00 91.00 70 PRO A O 1
ATOM 566 N N . TYR A 1 71 ? 3.784 10.542 -2.650 1.00 85.31 71 TYR A N 1
ATOM 567 C CA . TYR A 1 71 ? 4.021 9.613 -3.764 1.00 85.31 71 TYR A CA 1
ATOM 568 C C . TYR A 1 71 ? 4.846 10.238 -4.901 1.00 85.31 71 TYR A C 1
ATOM 570 O O . TYR A 1 71 ? 5.715 9.582 -5.480 1.00 85.31 71 TYR A O 1
ATOM 578 N N . ALA A 1 72 ? 4.615 11.522 -5.193 1.00 87.38 72 ALA A N 1
ATOM 579 C CA . ALA A 1 72 ? 5.361 12.263 -6.205 1.00 87.38 72 ALA A CA 1
ATOM 580 C C . ALA A 1 72 ? 6.866 12.332 -5.896 1.00 87.38 72 ALA A C 1
ATOM 582 O O . ALA A 1 72 ? 7.689 12.212 -6.806 1.00 87.38 72 ALA A O 1
ATOM 583 N N . ASP A 1 73 ? 7.232 12.479 -4.624 1.00 88.81 73 ASP A N 1
ATOM 584 C CA . ASP A 1 73 ? 8.626 12.540 -4.192 1.00 88.81 73 ASP A CA 1
ATOM 585 C C . ASP A 1 73 ? 9.253 11.150 -4.158 1.00 88.81 73 ASP A C 1
ATOM 587 O O . ASP A 1 73 ? 10.376 10.970 -4.635 1.00 88.81 73 ASP A O 1
ATOM 591 N N . TRP A 1 74 ? 8.503 10.144 -3.701 1.00 89.31 74 TRP A N 1
ATOM 592 C CA . TRP A 1 74 ? 8.956 8.755 -3.733 1.00 89.31 74 TRP A CA 1
ATOM 593 C C . TRP A 1 74 ? 9.249 8.290 -5.163 1.00 89.31 74 TRP A C 1
ATOM 595 O O . TRP A 1 74 ? 10.290 7.683 -5.425 1.00 89.31 74 TRP A O 1
ATOM 605 N N . LYS A 1 75 ? 8.358 8.619 -6.108 1.00 86.75 75 LYS A N 1
ATOM 606 C CA . LYS A 1 75 ? 8.496 8.298 -7.533 1.00 86.75 75 LYS A CA 1
ATOM 607 C C . LYS A 1 75 ? 9.773 8.888 -8.122 1.00 86.75 75 LYS A C 1
ATOM 609 O O . LYS A 1 75 ? 10.510 8.173 -8.792 1.00 86.75 75 LYS A O 1
ATOM 614 N N . LYS A 1 76 ? 10.073 10.156 -7.830 1.00 87.12 76 LYS A N 1
ATOM 615 C CA . LYS A 1 76 ? 11.300 10.820 -8.302 1.00 87.12 76 LYS A CA 1
ATOM 616 C C . LYS A 1 76 ? 12.572 10.176 -7.746 1.00 87.12 76 LYS A C 1
ATOM 618 O O . LYS A 1 76 ? 13.562 10.088 -8.462 1.00 87.12 76 LYS A O 1
ATOM 623 N N . LYS A 1 77 ? 12.556 9.749 -6.479 1.00 85.81 77 LYS A N 1
ATOM 624 C CA . LYS A 1 77 ? 13.737 9.205 -5.789 1.00 85.81 77 LYS A CA 1
ATOM 625 C C . LYS A 1 77 ? 14.003 7.734 -6.123 1.00 85.81 77 LYS A C 1
ATOM 627 O O . LYS A 1 77 ? 15.160 7.339 -6.218 1.00 85.81 77 LYS A O 1
ATOM 632 N N . ASN A 1 78 ? 12.949 6.925 -6.258 1.00 82.19 78 ASN A N 1
ATOM 633 C CA . ASN A 1 78 ? 13.062 5.463 -6.180 1.00 82.19 78 ASN A CA 1
ATOM 634 C C . ASN A 1 78 ? 12.478 4.702 -7.383 1.00 82.19 78 ASN A C 1
ATOM 636 O O . ASN A 1 78 ? 12.815 3.529 -7.566 1.00 82.19 78 ASN A O 1
ATOM 640 N N . GLN A 1 79 ? 11.601 5.312 -8.196 1.00 83.00 79 GLN A N 1
ATOM 641 C CA . GLN A 1 79 ? 10.961 4.597 -9.303 1.00 83.00 79 GLN A CA 1
ATOM 642 C C . GLN A 1 79 ? 11.902 4.502 -10.506 1.00 83.00 79 GLN A C 1
ATOM 644 O O . GLN A 1 79 ? 12.291 5.507 -11.100 1.00 83.00 79 GLN A O 1
ATOM 649 N N . LYS A 1 80 ? 12.224 3.270 -10.901 1.00 85.00 80 LYS A N 1
ATOM 650 C CA . LYS A 1 80 ? 12.979 2.985 -12.123 1.00 85.00 80 LYS A CA 1
ATOM 651 C C . LYS A 1 80 ? 12.024 2.726 -13.286 1.00 85.00 80 LYS A C 1
ATOM 653 O O . LYS A 1 80 ? 10.887 2.293 -13.091 1.00 85.00 80 LYS A O 1
ATOM 658 N N . LYS A 1 81 ? 12.493 2.986 -14.509 1.00 84.31 81 LYS A N 1
ATOM 659 C CA . LYS A 1 81 ? 11.775 2.579 -15.722 1.00 84.31 81 LYS A CA 1
ATOM 660 C C . LYS A 1 81 ? 11.768 1.047 -15.786 1.00 84.31 81 LYS A C 1
ATOM 662 O O . LYS A 1 81 ? 12.823 0.435 -15.649 1.00 84.31 81 LYS A O 1
ATOM 667 N N . ALA A 1 82 ? 10.589 0.459 -15.969 1.00 84.94 82 ALA A N 1
ATOM 668 C CA . ALA A 1 82 ? 10.439 -0.978 -16.165 1.00 84.94 82 ALA A CA 1
ATOM 669 C C . ALA A 1 82 ? 11.118 -1.434 -17.464 1.00 84.94 82 ALA A C 1
ATOM 671 O O . ALA A 1 82 ? 11.086 -0.703 -18.460 1.00 84.94 82 ALA A O 1
ATOM 672 N N . SER A 1 83 ? 11.708 -2.631 -17.452 1.00 87.56 83 SER A N 1
ATOM 673 C CA . SER A 1 83 ? 12.181 -3.280 -18.675 1.00 87.56 83 SER A CA 1
ATOM 674 C C . SER A 1 83 ? 11.007 -3.788 -19.514 1.00 87.56 83 SER A C 1
ATOM 676 O O . SER A 1 83 ? 9.897 -3.986 -19.014 1.00 87.56 83 SER A O 1
ATOM 678 N N . GLU A 1 84 ? 11.256 -4.010 -20.802 1.00 88.75 84 GLU A N 1
ATOM 679 C CA . GLU A 1 84 ? 10.256 -4.554 -21.727 1.00 88.75 84 GLU A CA 1
ATOM 680 C C . GLU A 1 84 ? 9.787 -5.948 -21.285 1.00 88.75 84 GLU A C 1
ATOM 682 O O . GLU A 1 84 ? 8.587 -6.214 -21.279 1.00 88.75 84 GLU A O 1
ATOM 687 N N . ASP A 1 85 ? 10.701 -6.782 -20.780 1.00 87.56 85 ASP A N 1
ATOM 688 C CA . ASP A 1 85 ? 10.376 -8.107 -20.241 1.00 87.56 85 ASP A CA 1
ATOM 689 C C . ASP A 1 85 ? 9.444 -8.028 -19.025 1.00 87.56 85 ASP A C 1
ATOM 691 O O . ASP A 1 85 ? 8.465 -8.768 -18.930 1.00 87.56 85 ASP A O 1
ATOM 695 N N . GLN A 1 86 ? 9.699 -7.097 -18.096 1.00 86.19 86 GLN A N 1
ATOM 696 C CA . GLN A 1 86 ? 8.842 -6.913 -16.921 1.00 86.19 86 GLN A CA 1
ATOM 697 C C . GLN A 1 86 ? 7.437 -6.449 -17.317 1.00 86.19 86 GLN A C 1
ATOM 699 O O . GLN A 1 86 ? 6.462 -6.857 -16.686 1.00 86.19 86 GLN A O 1
ATOM 704 N N . LEU A 1 87 ? 7.332 -5.610 -18.352 1.00 87.94 87 LEU A N 1
ATOM 705 C CA . LEU A 1 87 ? 6.053 -5.154 -18.893 1.00 87.94 87 LEU A CA 1
ATOM 706 C C . LEU A 1 87 ? 5.305 -6.283 -19.606 1.00 87.94 87 LEU A C 1
ATOM 708 O O . LEU A 1 87 ? 4.095 -6.388 -19.447 1.00 87.94 87 LEU A O 1
ATOM 712 N N . ALA A 1 88 ? 6.005 -7.149 -20.340 1.00 88.81 88 ALA A N 1
ATOM 713 C CA . ALA A 1 88 ? 5.397 -8.303 -20.995 1.00 88.81 88 ALA A CA 1
ATOM 714 C C . ALA A 1 88 ? 4.824 -9.301 -19.975 1.00 88.81 88 ALA A C 1
ATOM 716 O O . ALA A 1 88 ? 3.693 -9.760 -20.130 1.00 88.81 88 ALA A O 1
ATOM 717 N N . VAL A 1 89 ? 5.560 -9.584 -18.891 1.00 87.00 89 VAL A N 1
ATOM 718 C CA . VAL A 1 89 ? 5.057 -10.433 -17.797 1.00 87.00 89 VAL A CA 1
ATOM 719 C C . VAL A 1 89 ? 3.838 -9.790 -17.136 1.00 87.00 89 VAL A C 1
ATOM 721 O O . VAL A 1 89 ? 2.819 -10.458 -16.961 1.00 87.00 89 VAL A O 1
ATOM 724 N N . PHE A 1 90 ? 3.899 -8.486 -16.858 1.00 88.19 90 PHE A N 1
ATOM 725 C CA . PHE A 1 90 ? 2.781 -7.728 -16.293 1.00 88.19 90 PHE A CA 1
ATOM 726 C C . PHE A 1 90 ? 1.530 -7.775 -17.182 1.00 88.19 90 PHE A C 1
ATOM 728 O O . PHE A 1 90 ? 0.412 -7.937 -16.701 1.00 88.19 90 PHE A O 1
ATOM 735 N N . GLU A 1 91 ? 1.713 -7.641 -18.496 1.00 87.06 91 GLU A N 1
ATOM 736 C CA . GLU A 1 91 ? 0.650 -7.754 -19.492 1.00 87.06 91 GLU A CA 1
ATOM 737 C C . GLU A 1 91 ? 0.038 -9.159 -19.516 1.00 87.06 91 GLU A C 1
ATOM 739 O O . GLU A 1 91 ? -1.183 -9.292 -19.594 1.00 87.06 91 GLU A O 1
ATOM 744 N N . SER A 1 92 ? 0.872 -10.197 -19.414 1.00 86.62 92 SER A N 1
ATOM 745 C CA . SER A 1 92 ? 0.425 -11.591 -19.434 1.00 86.62 92 SER A CA 1
ATOM 746 C C . SER A 1 92 ? -0.301 -12.023 -18.156 1.00 86.62 92 SER A C 1
ATOM 748 O O . SER A 1 92 ? -1.210 -12.837 -18.240 1.00 86.62 92 SER A O 1
ATOM 750 N N . GLY A 1 93 ? 0.063 -11.458 -16.999 1.00 82.19 93 GLY A N 1
ATOM 751 C CA . GLY A 1 93 ? -0.484 -11.805 -15.681 1.00 82.19 93 GLY A CA 1
ATOM 752 C C . GLY A 1 93 ? -1.671 -10.951 -15.228 1.00 82.19 93 GLY A C 1
ATOM 753 O O . GLY A 1 93 ? -1.984 -10.915 -14.036 1.00 82.19 93 GLY A O 1
ATOM 754 N N . LYS A 1 94 ? -2.328 -10.231 -16.148 1.00 81.44 94 LYS A N 1
ATOM 755 C CA . LYS A 1 94 ? -3.442 -9.310 -15.844 1.00 81.44 94 LYS A CA 1
ATOM 756 C C . LYS A 1 94 ? -4.595 -9.964 -15.080 1.00 81.44 94 LYS A C 1
ATOM 758 O O . LYS A 1 94 ? -5.285 -9.287 -14.321 1.00 81.44 94 LYS A O 1
ATOM 763 N N . ASP A 1 95 ? -4.803 -11.255 -15.282 1.00 82.56 95 ASP A N 1
ATOM 764 C CA . ASP A 1 95 ? -5.796 -12.095 -14.616 1.00 82.56 95 ASP A CA 1
ATOM 765 C C . ASP A 1 95 ? -5.470 -12.369 -13.137 1.00 82.56 95 ASP A C 1
ATOM 767 O O . ASP A 1 95 ? -6.384 -12.514 -12.322 1.00 82.56 95 ASP A O 1
ATOM 771 N N . LEU A 1 96 ? -4.186 -12.373 -12.771 1.00 82.38 96 LEU A N 1
ATOM 772 C CA . LEU A 1 96 ? -3.703 -12.595 -11.404 1.00 82.38 96 LEU A CA 1
ATOM 773 C C . LEU A 1 96 ? -3.602 -11.304 -10.580 1.00 82.38 96 LEU A C 1
ATOM 775 O O . LEU A 1 96 ? -3.327 -11.351 -9.380 1.00 82.38 96 LEU A O 1
ATOM 779 N N . HIS A 1 97 ? -3.825 -10.143 -11.197 1.00 84.06 97 HIS A N 1
ATOM 780 C CA . HIS A 1 97 ? -3.734 -8.865 -10.507 1.00 84.06 97 HIS A CA 1
ATOM 781 C C . HIS A 1 97 ? -4.795 -8.707 -9.410 1.00 84.06 97 HIS A C 1
ATOM 783 O O . HIS A 1 97 ? -5.931 -9.175 -9.501 1.00 84.06 97 HIS A O 1
ATOM 789 N N . ALA A 1 98 ? -4.410 -7.978 -8.366 1.00 80.31 98 ALA A N 1
ATOM 790 C CA . ALA A 1 98 ? -5.212 -7.672 -7.201 1.00 80.31 98 ALA A CA 1
ATOM 791 C C . ALA A 1 98 ? -6.558 -7.082 -7.611 1.00 80.31 98 ALA A C 1
ATOM 793 O O . ALA A 1 98 ? -6.669 -5.921 -8.018 1.00 80.31 98 ALA A O 1
ATOM 794 N N . ARG A 1 99 ? -7.601 -7.889 -7.434 1.00 73.50 99 ARG A N 1
ATOM 795 C CA . ARG A 1 99 ? -8.979 -7.462 -7.621 1.00 73.50 99 ARG A CA 1
ATOM 796 C C . ARG A 1 99 ? -9.307 -6.426 -6.564 1.00 73.50 99 ARG A C 1
ATOM 798 O O . ARG A 1 99 ? -9.412 -6.722 -5.376 1.00 73.50 99 ARG A O 1
ATOM 805 N N . THR A 1 100 ? -9.447 -5.184 -7.010 1.00 62.78 100 THR A N 1
ATOM 806 C CA . THR A 1 100 ? -10.109 -4.159 -6.199 1.00 62.78 100 THR A CA 1
ATOM 807 C C . THR A 1 100 ? -11.621 -4.417 -6.198 1.00 62.78 100 THR A C 1
ATOM 809 O O . THR A 1 100 ? -12.288 -4.096 -5.218 1.00 62.78 100 THR A O 1
ATOM 812 N N . GLU A 1 101 ? -12.124 -5.098 -7.242 1.00 55.88 101 GLU A N 1
ATOM 813 C CA . GLU A 1 101 ? -13.496 -5.592 -7.386 1.00 55.88 101 GLU A CA 1
ATOM 814 C C . GLU A 1 101 ? -13.537 -6.929 -8.167 1.00 55.88 101 GLU A C 1
ATOM 816 O O . GLU A 1 101 ? -12.706 -7.125 -9.059 1.00 55.88 101 GLU A O 1
ATOM 821 N N . PRO A 1 102 ? -14.479 -7.850 -7.867 1.00 54.69 102 PRO A N 1
ATOM 822 C CA . PRO A 1 102 ? -15.395 -7.817 -6.728 1.00 54.69 102 PRO A CA 1
ATOM 823 C C . PRO A 1 102 ? -14.625 -8.017 -5.417 1.00 54.69 102 PRO A C 1
ATOM 825 O O . PRO A 1 102 ? -13.653 -8.769 -5.348 1.00 54.69 102 PRO A O 1
ATOM 828 N N . LYS A 1 103 ? -15.024 -7.261 -4.394 1.00 56.97 103 LYS A N 1
ATOM 829 C CA . LYS A 1 103 ? -14.311 -7.160 -3.120 1.00 56.97 103 LYS A CA 1
ATOM 830 C C . LYS A 1 103 ? -14.106 -8.522 -2.480 1.00 56.97 103 LYS A C 1
ATOM 832 O O . LYS A 1 103 ? -15.046 -9.286 -2.301 1.00 56.97 103 LYS A O 1
ATOM 837 N N . LEU A 1 104 ? -12.864 -8.770 -2.080 1.00 63.22 104 LEU A N 1
ATOM 838 C CA . LEU A 1 104 ? -12.475 -9.969 -1.340 1.00 63.22 104 LEU A CA 1
ATOM 839 C C . LEU A 1 104 ? -13.077 -9.990 0.076 1.00 63.22 104 LEU A C 1
ATOM 841 O O . LEU A 1 104 ? -13.200 -11.057 0.668 1.00 63.22 104 LEU A O 1
ATOM 845 N N . LEU A 1 105 ? -13.466 -8.824 0.607 1.00 64.56 105 LEU A N 1
ATOM 846 C CA . LEU A 1 105 ? -14.111 -8.682 1.910 1.00 64.56 105 LEU A CA 1
ATOM 847 C C . LEU A 1 105 ? -15.630 -8.480 1.746 1.00 64.56 105 LEU A C 1
ATOM 849 O O . LEU A 1 105 ? -16.037 -7.553 1.033 1.00 64.56 105 LEU A O 1
ATOM 853 N N . PRO A 1 106 ? -16.474 -9.296 2.407 1.00 54.84 106 PRO A N 1
ATOM 854 C CA . PRO A 1 106 ? -17.926 -9.159 2.328 1.00 54.84 106 PRO A CA 1
ATOM 855 C C . PRO A 1 106 ? -18.403 -7.832 2.944 1.00 54.84 106 PRO A C 1
ATOM 857 O O . PRO A 1 106 ? -17.918 -7.419 3.994 1.00 54.84 106 PRO A O 1
ATOM 860 N N . GLY A 1 107 ? -19.381 -7.176 2.302 1.00 53.09 107 GLY A N 1
ATOM 861 C CA . GLY A 1 107 ? -20.128 -6.051 2.890 1.00 53.09 107 GLY A CA 1
ATOM 862 C C . GLY A 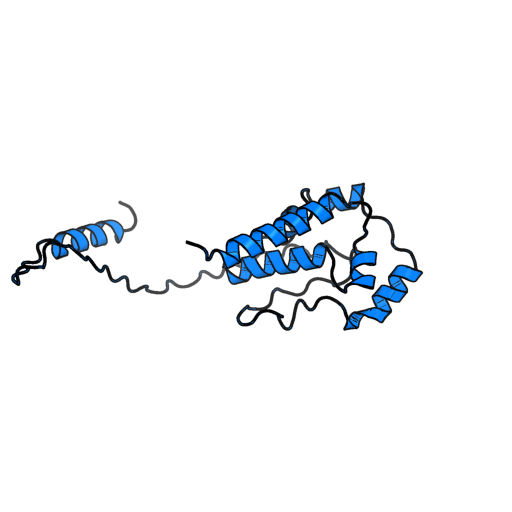1 107 ? -19.541 -4.646 2.711 1.00 53.09 107 GLY A C 1
ATOM 863 O O . GLY A 1 107 ? -19.851 -3.763 3.502 1.00 53.09 107 GLY A O 1
ATOM 864 N N . THR A 1 108 ? -18.708 -4.400 1.697 1.00 51.38 108 THR A N 1
ATOM 865 C CA . THR A 1 108 ? -18.146 -3.063 1.445 1.00 51.38 108 THR A CA 1
ATOM 866 C C . THR A 1 108 ? -18.558 -2.542 0.053 1.00 51.38 108 THR A C 1
ATOM 868 O O . THR A 1 108 ? -18.534 -3.303 -0.902 1.00 51.38 108 THR A O 1
ATOM 871 N N . GLU A 1 109 ? -18.826 -1.243 -0.155 1.00 47.09 109 GLU A N 1
ATOM 872 C CA . GLU A 1 109 ? -19.211 -0.673 -1.481 1.00 47.09 109 GLU A CA 1
ATOM 873 C C . GLU A 1 109 ? -18.025 -0.149 -2.323 1.00 47.09 109 GLU A C 1
ATOM 875 O O . GLU A 1 109 ? -17.046 0.369 -1.779 1.00 47.09 109 GLU A O 1
ATOM 880 N N . ALA A 1 110 ? -18.081 -0.375 -3.641 1.00 43.34 110 ALA A N 1
ATOM 881 C CA . ALA A 1 110 ? -17.071 -0.094 -4.675 1.00 43.34 110 ALA A CA 1
ATOM 882 C C . ALA A 1 110 ? -16.373 1.279 -4.559 1.00 43.34 110 ALA A C 1
ATOM 884 O O . ALA A 1 110 ? -17.021 2.307 -4.374 1.00 43.34 110 ALA A O 1
ATOM 885 N N . ALA A 1 111 ? -15.043 1.310 -4.716 1.00 43.31 111 ALA A N 1
ATOM 886 C CA . ALA A 1 111 ? -14.293 2.558 -4.873 1.00 43.31 111 ALA A CA 1
ATOM 887 C C . ALA A 1 111 ? -14.041 2.779 -6.374 1.00 43.31 111 ALA A C 1
ATOM 889 O O . ALA A 1 111 ? -13.607 1.841 -7.036 1.00 43.31 111 ALA A O 1
ATOM 890 N N . PRO A 1 112 ? -14.260 3.991 -6.920 1.00 41.66 112 PRO A N 1
ATOM 891 C CA . PRO A 1 112 ? -14.148 4.245 -8.350 1.00 41.66 112 PRO A CA 1
ATOM 892 C C . PRO A 1 112 ? -12.785 3.802 -8.891 1.00 41.66 112 PRO A C 1
ATOM 894 O O . PRO A 1 112 ? -11.727 4.107 -8.322 1.00 41.66 112 PRO A O 1
ATOM 897 N N . GLY A 1 113 ? -12.845 3.040 -9.983 1.00 42.44 113 GLY A N 1
ATOM 898 C CA . GLY A 1 113 ? -11.688 2.476 -10.659 1.00 42.44 113 GLY A CA 1
ATOM 899 C C . GLY A 1 113 ? -10.712 3.565 -11.093 1.00 42.44 113 GLY A C 1
ATOM 900 O O . GLY A 1 113 ? -11.088 4.555 -11.712 1.00 42.44 113 GLY A O 1
ATOM 901 N N . HIS A 1 114 ? -9.441 3.361 -10.775 1.00 43.84 114 HIS A N 1
ATOM 902 C CA . HIS A 1 114 ? -8.330 4.158 -11.280 1.00 43.84 114 HIS A CA 1
ATOM 903 C C . HIS A 1 114 ? -7.354 3.229 -11.992 1.00 43.84 114 HIS A C 1
ATOM 905 O O . HIS A 1 114 ? -7.220 2.063 -11.600 1.00 43.84 114 HIS A O 1
ATOM 911 N N . SER A 1 115 ? -6.724 3.755 -13.049 1.00 46.31 115 SER A N 1
ATOM 912 C CA . SER A 1 115 ? -5.953 2.993 -14.036 1.00 46.31 115 SER A CA 1
ATOM 913 C C . SER A 1 115 ? -5.026 1.963 -13.370 1.00 46.31 115 SER A C 1
ATOM 915 O O . SER A 1 115 ? -4.399 2.199 -12.331 1.00 46.31 115 SER A O 1
ATOM 917 N N . ASN A 1 116 ? -4.995 0.763 -13.945 1.00 51.25 116 ASN A N 1
ATOM 918 C CA . ASN A 1 116 ? -4.267 -0.375 -13.384 1.00 51.25 116 ASN A CA 1
ATOM 919 C C . ASN A 1 116 ? -2.789 -0.403 -13.793 1.00 51.25 116 ASN A C 1
ATOM 921 O O . ASN A 1 116 ? -2.099 -1.366 -13.477 1.00 51.25 116 ASN A O 1
ATOM 925 N N . VAL A 1 117 ? -2.282 0.640 -14.458 1.00 43.72 117 VAL A N 1
ATOM 926 C CA . VAL A 1 117 ? -0.889 0.701 -14.913 1.00 43.72 117 VAL A CA 1
ATOM 927 C C . VAL A 1 117 ? -0.094 1.643 -14.015 1.00 43.72 117 VAL A C 1
ATOM 929 O O . VAL A 1 117 ? -0.331 2.850 -13.970 1.00 43.72 117 VAL A O 1
ATOM 932 N N . CYS A 1 118 ? 0.888 1.094 -13.295 1.00 44.88 118 CYS A N 1
ATOM 933 C CA . CYS A 1 118 ? 1.833 1.883 -12.509 1.00 44.88 118 CYS A CA 1
ATOM 934 C C . CYS A 1 118 ? 2.591 2.867 -13.417 1.00 44.88 118 CYS A C 1
ATOM 936 O O . CYS A 1 118 ? 3.512 2.477 -14.126 1.00 44.88 118 CYS A O 1
ATOM 938 N N . GLY A 1 119 ? 2.244 4.155 -13.342 1.00 51.28 119 GLY A N 1
ATOM 939 C CA . GLY A 1 119 ? 2.986 5.235 -13.996 1.00 51.28 119 GLY A CA 1
ATOM 940 C C . GLY A 1 119 ? 2.278 5.933 -15.156 1.00 51.28 119 GLY A C 1
ATOM 941 O O . GLY A 1 119 ? 2.834 6.911 -15.651 1.00 51.28 119 GLY A O 1
ATOM 942 N N . GLN A 1 120 ? 1.073 5.510 -15.544 1.00 43.84 120 GLN A N 1
ATOM 943 C CA . GLN A 1 120 ? 0.261 6.209 -16.545 1.00 43.84 120 GLN A CA 1
ATOM 944 C C . GLN A 1 120 ? -0.937 6.901 -15.883 1.00 43.84 120 GLN A C 1
ATOM 946 O O . GLN A 1 120 ? -1.897 6.254 -15.469 1.00 43.84 120 GLN A O 1
ATOM 951 N N . GLY A 1 121 ? -0.843 8.234 -15.806 1.00 42.34 121 GLY A N 1
ATOM 952 C CA . GLY A 1 121 ? -1.949 9.147 -15.515 1.00 42.34 121 GLY A CA 1
ATOM 953 C C . GLY A 1 121 ? -2.318 9.269 -14.039 1.00 42.34 121 GLY A C 1
ATOM 954 O O . GLY A 1 121 ? -3.299 8.679 -13.600 1.00 42.34 121 GLY A O 1
ATOM 955 N N . CYS A 1 122 ? -1.573 10.092 -13.298 1.00 41.97 122 CYS A N 1
ATOM 956 C CA . CYS A 1 122 ? -2.080 10.702 -12.061 1.00 41.97 122 CYS A CA 1
ATOM 957 C C . CYS A 1 122 ? -2.914 11.968 -12.356 1.00 41.97 122 CYS A C 1
ATOM 959 O O . CYS A 1 122 ? -3.476 12.555 -11.443 1.00 41.97 122 CYS A O 1
ATOM 961 N N . ASP A 1 123 ? -2.990 12.398 -13.618 1.00 40.03 123 ASP A N 1
ATOM 962 C CA . ASP A 1 123 ? -3.614 13.656 -14.035 1.00 40.03 123 ASP A CA 1
ATOM 963 C C . ASP A 1 123 ? -5.096 13.468 -14.396 1.00 40.03 123 ASP A C 1
ATOM 965 O O . ASP A 1 123 ? -5.533 13.779 -15.504 1.00 40.03 123 ASP A O 1
ATOM 969 N N . ALA A 1 124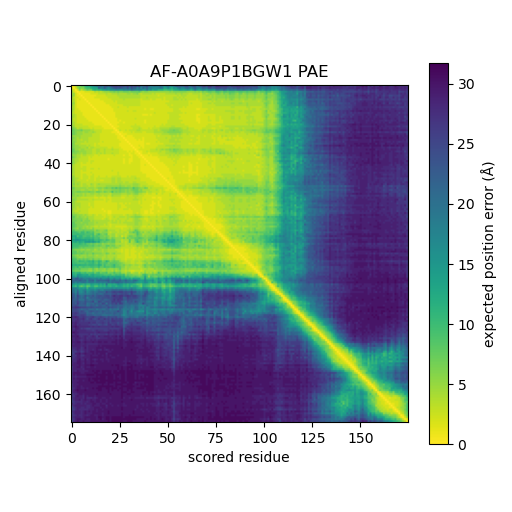 ? -5.887 12.927 -13.468 1.00 40.97 124 ALA A N 1
ATOM 970 C CA . ALA A 1 124 ? -7.334 13.087 -13.553 1.00 40.97 124 ALA A CA 1
ATOM 971 C C . ALA A 1 124 ? -7.677 14.484 -13.003 1.00 40.97 124 ALA A C 1
ATOM 973 O O . ALA A 1 124 ? -7.313 14.777 -11.861 1.00 40.97 124 ALA A O 1
ATOM 974 N N . PRO A 1 125 ? -8.340 15.371 -13.771 1.00 34.06 125 PRO A N 1
ATOM 975 C CA . PRO A 1 125 ? -8.729 16.672 -13.251 1.00 34.06 125 PRO A CA 1
ATOM 976 C C . PRO A 1 125 ? -9.657 16.471 -12.054 1.00 34.06 125 PRO A C 1
ATOM 978 O O . PRO A 1 125 ? -10.589 15.667 -12.112 1.00 34.06 125 PRO A O 1
ATOM 981 N N . ALA A 1 126 ? -9.386 17.207 -10.975 1.00 39.56 126 ALA A N 1
ATOM 982 C CA . ALA A 1 126 ? -10.257 17.295 -9.816 1.00 39.56 126 ALA A CA 1
ATOM 983 C C . ALA A 1 126 ? -11.664 17.688 -10.287 1.00 39.56 126 ALA A C 1
ATOM 985 O O . ALA A 1 126 ? -11.922 18.842 -10.632 1.00 39.56 126 ALA A O 1
ATOM 986 N N . VAL A 1 127 ? -12.570 16.713 -10.347 1.00 39.03 127 VAL A N 1
ATOM 987 C CA . VAL A 1 127 ? -13.985 16.991 -10.569 1.00 39.03 127 VAL A CA 1
ATOM 988 C C . VAL A 1 127 ? -14.481 17.650 -9.283 1.00 39.03 127 VAL A C 1
ATOM 990 O O . VAL A 1 127 ? -14.318 17.053 -8.215 1.00 39.03 127 VAL A O 1
ATOM 993 N N . PRO A 1 128 ? -15.051 18.866 -9.331 1.00 34.34 128 PRO A N 1
ATOM 994 C CA . PRO A 1 128 ? -15.601 19.478 -8.137 1.00 34.34 128 PRO A CA 1
ATOM 995 C C . PRO A 1 128 ? -16.740 18.585 -7.649 1.00 34.34 128 PRO A C 1
ATOM 997 O O . PRO A 1 128 ? -17.732 18.378 -8.349 1.00 34.34 128 PRO A O 1
ATOM 1000 N N . ALA A 1 129 ? -16.568 18.014 -6.458 1.00 38.22 129 ALA A N 1
ATOM 1001 C CA . ALA A 1 129 ? -17.618 17.281 -5.781 1.00 38.22 129 ALA A CA 1
ATOM 1002 C C . ALA A 1 129 ? -18.770 18.258 -5.522 1.00 38.22 129 ALA A C 1
ATOM 1004 O O . ALA A 1 129 ? -18.699 19.108 -4.635 1.00 38.22 129 ALA A O 1
ATOM 1005 N N . ALA A 1 130 ? -19.822 18.163 -6.333 1.00 33.47 130 ALA A N 1
ATOM 1006 C CA . ALA A 1 130 ? -21.093 18.788 -6.031 1.00 33.47 130 ALA A CA 1
ATOM 1007 C C . ALA A 1 130 ? -21.594 18.180 -4.717 1.00 33.47 130 ALA A C 1
ATOM 1009 O O . ALA A 1 130 ? -21.986 17.014 -4.657 1.00 33.47 130 ALA A O 1
ATOM 1010 N N . VAL A 1 131 ? -21.518 18.970 -3.649 1.00 35.28 131 VAL A N 1
ATOM 1011 C CA . VAL A 1 131 ? -22.089 18.641 -2.347 1.00 35.28 131 VAL A CA 1
ATOM 1012 C C . VAL A 1 131 ? -23.604 18.609 -2.523 1.00 35.28 131 VAL A C 1
ATOM 1014 O O . VAL A 1 131 ? -24.258 19.647 -2.578 1.00 35.28 131 VAL A O 1
ATOM 1017 N N . SER A 1 132 ? -24.171 17.411 -2.642 1.00 36.97 132 SER A N 1
ATOM 1018 C CA . SER A 1 132 ? -25.592 17.218 -2.381 1.00 36.97 132 SER A CA 1
ATOM 1019 C C . SER A 1 132 ? -25.753 17.167 -0.865 1.00 36.97 132 SER A C 1
ATOM 1021 O O . SER A 1 132 ? -25.203 16.283 -0.207 1.00 36.97 132 SER A O 1
ATOM 1023 N N . ALA A 1 133 ? -26.430 18.168 -0.303 1.00 37.84 133 ALA A N 1
ATOM 1024 C CA . ALA A 1 133 ? -26.758 18.213 1.112 1.00 37.84 133 ALA A CA 1
ATOM 1025 C C . ALA A 1 133 ? -27.583 16.968 1.475 1.00 37.84 133 ALA A C 1
ATOM 1027 O O . ALA A 1 133 ? -28.730 16.823 1.051 1.00 37.84 133 ALA A O 1
ATOM 1028 N N . ALA A 1 134 ? -26.979 16.056 2.237 1.00 39.00 134 ALA A N 1
ATOM 1029 C CA . ALA A 1 134 ? -27.666 14.902 2.790 1.00 39.00 134 ALA A CA 1
ATOM 1030 C C . ALA A 1 134 ? -28.772 15.391 3.737 1.00 39.00 134 ALA A C 1
ATOM 1032 O O . ALA A 1 134 ? -28.514 16.123 4.693 1.00 39.00 134 ALA A O 1
ATOM 1033 N N . GLY A 1 135 ? -30.012 15.011 3.429 1.00 40.84 135 GLY A N 1
ATOM 1034 C CA . GLY A 1 135 ? -31.179 15.310 4.248 1.00 40.84 135 GLY A CA 1
ATOM 1035 C C . GLY A 1 135 ? -31.022 14.770 5.669 1.00 40.84 135 GLY A C 1
ATOM 1036 O O . GLY A 1 135 ? -30.500 13.675 5.876 1.00 40.84 135 GLY A O 1
ATOM 1037 N N . ALA A 1 136 ? -31.481 15.552 6.645 1.00 43.22 136 ALA A N 1
ATOM 1038 C CA . ALA A 1 136 ? -31.460 15.191 8.054 1.00 43.22 136 ALA A CA 1
ATOM 1039 C C . ALA A 1 136 ? -32.250 13.894 8.297 1.00 43.22 136 ALA A C 1
ATOM 1041 O O . ALA A 1 136 ? -33.477 13.862 8.196 1.00 43.22 136 ALA A O 1
ATOM 1042 N N . THR A 1 137 ? -31.550 12.814 8.633 1.00 48.84 137 THR A N 1
ATOM 1043 C CA . THR A 1 137 ? -32.156 11.582 9.136 1.00 48.84 137 THR A CA 1
ATOM 1044 C C . THR A 1 137 ? -32.433 11.727 10.629 1.00 48.84 137 THR A C 1
ATOM 1046 O O . THR A 1 137 ? -31.530 11.956 11.431 1.00 48.84 137 THR A O 1
ATOM 1049 N N . ALA A 1 138 ? -33.702 11.588 11.016 1.00 46.88 138 ALA A N 1
ATOM 1050 C CA . ALA A 1 138 ? -34.123 11.630 12.411 1.00 46.88 138 ALA A CA 1
ATOM 1051 C C . ALA A 1 138 ? -33.599 10.399 13.173 1.00 46.88 138 ALA A C 1
ATOM 1053 O O . ALA A 1 138 ? -34.038 9.272 12.936 1.00 46.88 138 ALA A O 1
ATOM 1054 N N . ALA A 1 139 ? -32.676 10.618 14.109 1.00 51.28 139 ALA A N 1
ATOM 1055 C CA . ALA A 1 139 ? -32.210 9.596 15.038 1.00 51.28 139 ALA A CA 1
ATOM 1056 C C . ALA A 1 139 ? -33.124 9.543 16.273 1.00 51.28 139 ALA A C 1
ATOM 1058 O O . ALA A 1 139 ? -33.417 10.568 16.888 1.00 51.28 139 ALA A O 1
ATOM 1059 N N . LYS A 1 140 ? -33.561 8.340 16.663 1.00 54.88 140 LYS A N 1
ATOM 1060 C CA . LYS A 1 140 ? -34.228 8.109 17.952 1.00 54.88 140 LYS A CA 1
ATOM 1061 C C . LYS A 1 140 ? -33.170 7.729 18.980 1.00 54.88 140 LYS A C 1
ATOM 1063 O O . LYS A 1 140 ? -32.603 6.643 18.907 1.00 54.88 140 LYS A O 1
ATOM 1068 N N . ILE A 1 141 ? -32.904 8.631 19.918 1.00 57.19 141 ILE A N 1
ATOM 1069 C CA . ILE A 1 141 ? -31.979 8.402 21.029 1.00 57.19 141 ILE A CA 1
ATOM 1070 C C . ILE A 1 141 ? -32.795 7.903 22.223 1.00 57.19 141 ILE A C 1
ATOM 1072 O O . ILE A 1 141 ? -33.746 8.558 22.639 1.00 57.19 141 ILE A O 1
ATOM 1076 N N . ALA A 1 142 ? -32.427 6.744 22.768 1.00 51.84 142 ALA A N 1
ATOM 1077 C CA . ALA A 1 142 ? -32.951 6.243 24.034 1.00 51.84 142 ALA A CA 1
ATOM 1078 C C . ALA A 1 142 ? -31.828 6.269 25.076 1.00 51.84 142 ALA A C 1
ATOM 1080 O O . ALA A 1 142 ? -30.735 5.763 24.822 1.00 51.84 142 ALA A O 1
ATOM 1081 N N . VAL A 1 143 ? -32.095 6.865 26.238 1.00 57.38 143 VAL A N 1
ATOM 1082 C CA . VAL A 1 143 ? -31.160 6.912 27.369 1.00 57.38 143 VAL A CA 1
ATOM 1083 C C . VAL A 1 143 ? -31.616 5.879 28.391 1.00 57.38 143 VAL A C 1
ATOM 1085 O O . VAL A 1 143 ? -32.717 5.976 28.926 1.00 57.38 143 VAL A O 1
ATOM 1088 N N . LEU A 1 144 ? -30.775 4.876 28.639 1.00 47.16 144 LEU A N 1
ATOM 1089 C CA . LEU A 1 144 ? -31.024 3.822 29.618 1.00 47.16 144 LEU A CA 1
ATOM 1090 C C . LEU A 1 144 ? -30.162 4.113 30.848 1.00 47.16 144 LEU A C 1
ATOM 1092 O O . LEU A 1 144 ? -28.941 3.971 30.806 1.00 47.16 144 LEU A O 1
ATOM 1096 N N . THR A 1 145 ? -30.786 4.574 31.929 1.00 56.78 145 THR A N 1
ATOM 1097 C CA . THR A 1 145 ? -30.107 4.803 33.206 1.00 56.78 145 THR A CA 1
ATOM 1098 C C . THR A 1 145 ? -30.260 3.559 34.079 1.00 56.78 145 THR A C 1
ATOM 1100 O O . THR A 1 145 ? -31.348 3.229 34.541 1.00 56.78 145 THR A O 1
ATOM 1103 N N . ALA A 1 146 ? -29.160 2.842 34.306 1.00 53.00 146 ALA A N 1
ATOM 1104 C CA . ALA A 1 146 ? -29.100 1.792 35.317 1.00 53.00 146 ALA A CA 1
ATOM 1105 C C . ALA A 1 146 ? -28.468 2.378 36.586 1.00 53.00 146 ALA A C 1
ATOM 1107 O O . ALA A 1 146 ? -27.369 2.926 36.539 1.00 53.00 146 ALA A O 1
ATOM 1108 N N . SER A 1 147 ? -29.180 2.299 37.711 1.00 55.12 147 SER A N 1
ATOM 1109 C CA . SER A 1 147 ? -28.679 2.698 39.027 1.00 55.12 147 SER A CA 1
ATOM 1110 C C . SER A 1 147 ? -28.858 1.542 40.002 1.00 55.12 147 SER A C 1
ATOM 1112 O O . SER A 1 147 ? -29.950 0.985 40.106 1.00 55.12 147 SER A O 1
ATOM 1114 N N . ASP A 1 148 ? -27.815 1.241 40.776 1.00 55.75 148 ASP A N 1
ATOM 1115 C CA . ASP A 1 148 ? -27.802 0.176 41.793 1.00 55.75 148 ASP A CA 1
ATOM 1116 C C . ASP A 1 148 ? -28.791 0.415 42.954 1.00 55.75 148 ASP A C 1
ATOM 1118 O O . ASP A 1 148 ? -28.961 -0.420 43.839 1.00 55.75 148 ASP A O 1
ATOM 1122 N N . ARG A 1 149 ? -29.485 1.560 42.961 1.00 52.88 149 ARG A N 1
ATOM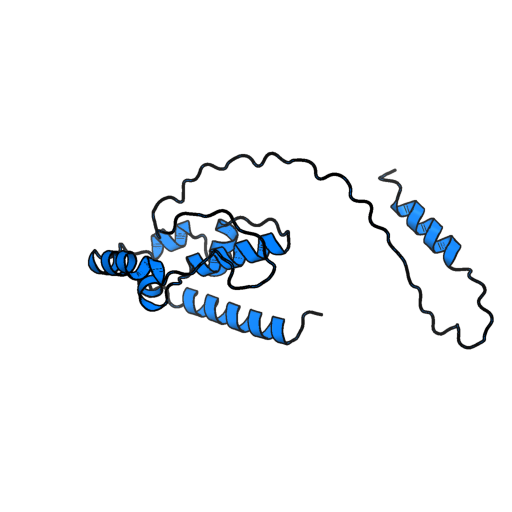 1123 C CA . ARG A 1 149 ? -30.435 1.960 44.006 1.00 52.88 149 ARG A CA 1
ATOM 1124 C C . ARG A 1 149 ? -31.808 1.266 43.896 1.00 52.88 149 ARG A C 1
ATOM 1126 O O . ARG A 1 149 ? -32.651 1.455 44.767 1.00 52.88 149 ARG A O 1
ATOM 1133 N N . ALA A 1 150 ? -32.040 0.453 42.861 1.00 49.91 150 ALA A N 1
ATOM 1134 C CA . ALA A 1 150 ? -33.325 -0.195 42.566 1.00 49.91 150 ALA A CA 1
ATOM 1135 C C . ALA A 1 150 ? -33.547 -1.572 43.237 1.00 49.91 150 ALA A C 1
ATOM 1137 O O . ALA A 1 150 ? -34.472 -2.290 42.868 1.00 49.91 150 ALA A O 1
ATOM 1138 N N . ALA A 1 151 ? -32.751 -1.956 44.240 1.00 48.88 151 ALA A N 1
ATOM 1139 C CA . ALA A 1 151 ? -32.897 -3.255 44.912 1.00 48.88 151 ALA A CA 1
ATOM 1140 C C . ALA A 1 151 ? -34.087 -3.351 45.905 1.00 48.88 151 ALA A C 1
ATOM 1142 O O . ALA A 1 151 ? -34.298 -4.405 46.495 1.00 48.88 151 ALA A O 1
ATOM 1143 N N . GLY A 1 152 ? -34.862 -2.274 46.109 1.00 52.81 152 GLY A N 1
ATOM 1144 C CA . GLY A 1 152 ? -35.876 -2.178 47.177 1.00 52.81 152 GLY A CA 1
ATOM 1145 C C . GLY A 1 152 ? -37.347 -2.068 46.751 1.00 52.81 152 GLY A C 1
ATOM 1146 O O . GLY A 1 152 ? -38.204 -1.923 47.615 1.00 52.81 152 GLY A O 1
ATOM 1147 N N . GLY A 1 153 ? -37.671 -2.117 45.454 1.00 51.25 153 GLY A N 1
ATOM 1148 C CA . GLY A 1 153 ? -39.064 -2.251 44.995 1.00 51.25 153 GLY A CA 1
ATOM 1149 C C . GLY A 1 153 ? -39.960 -1.000 45.014 1.00 51.25 153 GLY A C 1
ATOM 1150 O O . GLY A 1 153 ? -41.142 -1.128 44.716 1.00 51.25 153 GLY A O 1
ATOM 1151 N N . VAL A 1 154 ? -39.445 0.205 45.279 1.00 50.16 154 VAL A N 1
ATOM 1152 C CA . VAL A 1 154 ? -40.184 1.460 45.024 1.00 50.16 154 VAL A CA 1
ATOM 1153 C C . VAL A 1 154 ? -39.248 2.455 44.343 1.00 50.16 154 VAL A C 1
ATOM 1155 O O . VAL A 1 154 ? -38.297 2.942 44.952 1.00 50.16 154 VAL A O 1
ATOM 1158 N N . TYR A 1 155 ? -39.491 2.718 43.058 1.00 49.62 155 TYR A N 1
ATOM 1159 C CA . TYR A 1 155 ? -38.746 3.686 42.254 1.00 49.62 155 TYR A CA 1
ATOM 1160 C C . TYR A 1 155 ? -39.639 4.900 41.993 1.00 49.62 155 TYR A C 1
ATOM 1162 O O . TYR A 1 155 ? -40.663 4.780 41.327 1.00 49.62 155 TYR A O 1
ATOM 1170 N N . GLU A 1 156 ? -39.261 6.063 42.522 1.00 52.78 156 GLU A N 1
ATOM 1171 C CA . GLU A 1 156 ? -39.873 7.344 42.165 1.00 52.78 156 GLU A CA 1
ATOM 1172 C C . GLU A 1 156 ? -38.872 8.099 41.281 1.00 52.78 156 GLU A C 1
ATOM 1174 O O . GLU A 1 156 ? -37.810 8.527 41.744 1.00 52.78 156 GLU A O 1
ATOM 1179 N N . ASP A 1 157 ? -39.170 8.183 39.982 1.00 55.78 157 ASP A N 1
ATOM 1180 C CA . ASP A 1 157 ? -38.277 8.783 38.992 1.00 55.78 157 ASP A CA 1
ATOM 1181 C C . ASP A 1 157 ? -38.211 10.306 39.161 1.00 55.78 157 ASP A C 1
ATOM 1183 O O . ASP A 1 157 ? -39.057 11.050 38.668 1.00 55.78 157 ASP A O 1
ATOM 1187 N N . LYS A 1 158 ? -37.178 10.786 39.856 1.00 56.25 158 LYS A N 1
ATOM 1188 C CA . LYS A 1 158 ? -36.839 12.218 39.924 1.00 56.25 158 LYS A CA 1
ATOM 1189 C C . LYS A 1 158 ? -35.785 12.624 38.885 1.00 56.25 158 LYS A C 1
ATOM 1191 O O . LYS A 1 158 ? -35.374 13.780 38.859 1.00 56.25 158 LYS A O 1
ATOM 1196 N N . SER A 1 159 ? -35.348 11.690 38.036 1.00 55.38 159 SER A N 1
ATOM 1197 C CA . SER A 1 159 ? -34.241 11.860 37.082 1.00 55.38 159 SER A CA 1
ATOM 1198 C C . SER A 1 159 ? -34.745 12.170 35.672 1.00 55.38 159 SER A C 1
ATOM 1200 O O . SER A 1 159 ? -34.119 12.943 34.949 1.00 55.38 159 SER A O 1
ATOM 1202 N N . GLY A 1 160 ? -35.892 11.597 35.294 1.00 53.38 160 GLY A N 1
ATOM 1203 C CA . GLY A 1 160 ? -36.544 11.806 34.002 1.00 53.38 160 GLY A CA 1
ATOM 1204 C C . GLY A 1 160 ? -36.750 13.281 33.631 1.00 53.38 160 GLY A C 1
ATOM 1205 O O . GLY A 1 160 ? -36.350 13.669 32.532 1.00 53.38 160 GLY A O 1
ATOM 1206 N N . PRO A 1 161 ? -37.284 14.143 34.523 1.00 59.31 161 PRO A N 1
ATOM 1207 C CA . PRO A 1 161 ? -37.510 15.552 34.199 1.00 59.31 161 PRO A CA 1
ATOM 1208 C C . PRO A 1 161 ? -36.214 16.314 33.891 1.00 59.31 161 PRO A C 1
ATOM 1210 O O . PRO A 1 161 ? -36.171 17.066 32.921 1.00 59.31 161 PRO A O 1
ATOM 1213 N N . ALA A 1 162 ? -35.144 16.068 34.655 1.00 58.59 162 ALA A N 1
ATOM 1214 C CA . ALA A 1 162 ? -33.860 16.754 34.496 1.00 58.59 162 ALA A CA 1
ATOM 1215 C C . ALA A 1 162 ? -33.125 16.342 33.208 1.00 58.59 162 ALA A C 1
ATOM 1217 O O . ALA A 1 162 ? -32.491 17.167 32.556 1.00 58.59 162 ALA A O 1
ATOM 1218 N N . VAL A 1 163 ? -33.233 15.072 32.805 1.00 57.41 163 VAL A N 1
ATOM 1219 C CA . VAL A 1 163 ? -32.641 14.581 31.548 1.00 57.41 163 VAL A CA 1
ATOM 1220 C C . VAL A 1 163 ? -33.406 15.116 30.337 1.00 57.41 163 VAL A C 1
ATOM 1222 O O . VAL A 1 163 ? -32.790 15.497 29.344 1.00 57.41 163 VAL A O 1
ATOM 1225 N N . VAL A 1 164 ? -34.738 15.206 30.424 1.00 59.94 164 VAL A N 1
ATOM 1226 C CA . VAL A 1 164 ? -35.568 15.830 29.381 1.00 59.94 164 VAL A CA 1
ATOM 1227 C C . VAL A 1 164 ? -35.286 17.330 29.275 1.00 59.94 164 VAL A C 1
ATOM 1229 O O . VAL A 1 164 ? -35.243 17.859 28.167 1.00 59.94 164 VAL A O 1
ATOM 1232 N N . GLU A 1 165 ? -35.064 18.019 30.394 1.00 60.47 165 GLU A N 1
ATOM 1233 C CA . GLU A 1 165 ? -34.687 19.434 30.403 1.00 60.47 165 GLU A CA 1
ATOM 1234 C C . GLU A 1 165 ? -33.296 19.655 29.793 1.00 60.47 165 GLU A C 1
ATOM 1236 O O . GLU A 1 165 ? -33.133 20.529 28.944 1.00 60.47 165 GLU A O 1
ATOM 1241 N N . MET A 1 166 ? -32.319 18.799 30.116 1.00 57.97 166 MET A N 1
ATOM 1242 C CA . MET A 1 166 ? -30.987 18.873 29.513 1.00 57.97 166 MET A CA 1
ATOM 1243 C C . MET A 1 166 ? -31.033 18.593 28.002 1.00 57.97 166 MET A C 1
ATOM 1245 O O . MET A 1 166 ? -30.422 19.316 27.223 1.00 57.97 166 MET A O 1
ATOM 1249 N N . LEU A 1 167 ? -31.812 17.599 27.561 1.00 57.44 167 LEU A N 1
ATOM 1250 C CA . LEU A 1 167 ? -32.000 17.300 26.136 1.00 57.44 167 LEU A CA 1
ATOM 1251 C C . LEU A 1 167 ? -32.668 18.449 25.370 1.00 57.44 167 LEU A C 1
ATOM 1253 O O . LEU A 1 167 ? -32.297 18.690 24.225 1.00 57.44 167 LEU A O 1
ATOM 1257 N N . LYS A 1 168 ? -33.606 19.175 25.994 1.00 59.19 168 LYS A N 1
ATOM 1258 C CA . LYS A 1 168 ? -34.191 20.393 25.409 1.00 59.19 168 LYS A CA 1
ATOM 1259 C C . LYS A 1 168 ? -33.149 21.502 25.263 1.00 59.19 168 LYS A C 1
ATOM 1261 O O . LYS A 1 168 ? -33.088 22.134 24.216 1.00 59.19 168 LYS A O 1
ATOM 1266 N N . LEU A 1 169 ? -32.280 21.666 26.263 1.00 58.31 169 LEU A N 1
ATOM 1267 C CA . LEU A 1 169 ? -31.194 22.652 26.246 1.00 58.31 169 LEU A CA 1
ATOM 1268 C C . LEU A 1 169 ? -30.185 22.414 25.110 1.00 58.31 169 LEU A C 1
ATOM 1270 O O . LEU A 1 169 ? -29.618 23.362 24.581 1.00 58.31 169 LEU A O 1
ATOM 1274 N N . PHE A 1 170 ? -29.969 21.153 24.728 1.00 54.78 170 PHE A N 1
ATOM 1275 C CA . PHE A 1 170 ? -29.083 20.770 23.624 1.00 54.78 170 PHE A CA 1
ATOM 1276 C C . PHE A 1 170 ? -29.791 20.658 22.262 1.00 54.78 170 PHE A C 1
ATOM 1278 O O . PHE A 1 170 ? -29.112 20.469 21.252 1.00 54.78 170 PHE A O 1
ATOM 1285 N N . SER A 1 171 ? -31.128 20.751 22.210 1.00 57.16 171 SER A N 1
ATOM 1286 C CA . SER A 1 171 ? -31.891 20.695 20.954 1.00 57.16 171 SER A CA 1
ATOM 1287 C C . SER A 1 171 ? -32.143 22.058 20.313 1.00 57.16 171 SER A C 1
ATOM 1289 O O . SER A 1 171 ? -32.474 22.096 19.129 1.00 57.16 171 SER A O 1
ATOM 1291 N N . ASP A 1 172 ? -31.973 23.155 21.055 1.00 43.81 172 ASP A N 1
ATOM 1292 C CA . ASP A 1 172 ? -32.046 24.500 20.488 1.00 43.81 172 ASP A CA 1
ATOM 1293 C C . ASP A 1 172 ? -30.685 24.873 19.873 1.00 43.81 172 ASP A C 1
ATOM 1295 O O . ASP A 1 172 ? -29.668 24.924 20.574 1.00 43.81 172 ASP A O 1
ATOM 1299 N N . PRO A 1 173 ? -30.607 25.102 18.550 1.00 45.38 173 PRO A N 1
ATOM 1300 C CA . PRO A 1 173 ? -29.362 25.475 17.913 1.00 45.38 173 PRO A CA 1
ATOM 1301 C C . PRO A 1 173 ? -29.083 26.943 18.232 1.00 45.38 173 PRO A C 1
ATOM 1303 O O . PRO A 1 173 ? -29.701 27.815 17.637 1.00 45.38 173 PRO A O 1
ATOM 1306 N N . TRP A 1 174 ? -28.121 27.189 19.124 1.00 46.94 174 TRP A N 1
ATOM 1307 C CA . TRP A 1 174 ? -27.476 28.491 19.336 1.00 46.94 174 TRP A CA 1
ATOM 1308 C C . TRP A 1 174 ? -28.422 29.656 19.697 1.00 46.94 174 TRP A C 1
ATOM 1310 O O . TRP A 1 174 ? -29.027 30.283 18.829 1.00 46.94 174 TRP A O 1
ATOM 1320 N N . SER A 1 175 ? -28.438 30.032 20.979 1.00 41.06 175 SER A N 1
ATOM 1321 C CA . SER A 1 175 ? -28.689 31.420 21.401 1.00 41.06 175 SER A CA 1
ATOM 1322 C C . SER A 1 175 ? -27.373 32.102 21.744 1.00 41.06 175 SER A C 1
ATOM 1324 O O . SER A 1 175 ? -26.674 31.535 22.618 1.00 41.06 175 SER A O 1
#

Radius of gyration: 25.03 Å; Cα contacts (8 Å, |Δi|>4): 94; chains: 1; bounding box: 55×44×69 Å

Nearest PDB structures (foldseek):
  3fyb-assembly1_A  TM=9.673E-01  e=5.775E-09  Alcanivorax borkumensis SK2
  3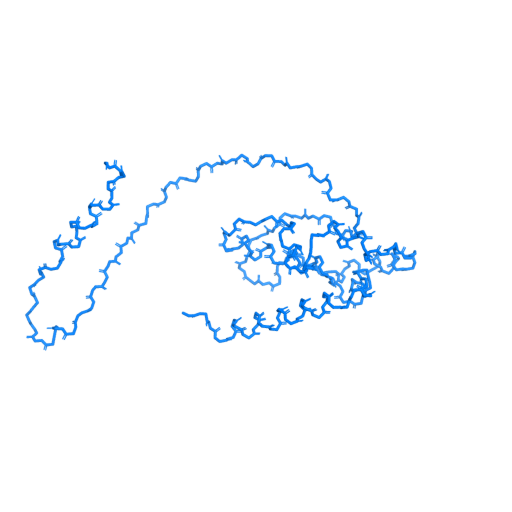fyb-assembly1_B  TM=9.677E-01  e=1.068E-07  Alcanivorax borkumensis SK2
  2o35-assembly1_B-2  TM=8.356E-01  e=8.965E-08  Sinorhizobium meliloti
  2o35-assembly1_A-2  TM=9.631E-01  e=1.168E-06  Sinorhizobium meliloti

Sequence (175 aa):
MASLTVQMEAYAFRELVAHLQWRKDVQNIDLMNLAGFCRNCMAKWYHAGAKVHGVPMQYEEACERVYGEPYADWKKKNQKKASEDQLAVFESGKDLHARTEPKLLPGTEAAPGHSNVCGQGCDAPAVPAAVSAAGATAAKIAVLTASDRAAGGVYEDKSGPAVVEMLKLFSDPWS

Foldseek 3Di:
DPPPVVVVVVVVVLVVLVVVLVPLVDAQLNCCLPQQGGLLNQLLVQVLVCVQVVHDDDSQRSSCSSNVHGPVVSCVPRPDDDDPVSVVSNVVCVVRHDPLPPDPDPDGDHDDDDDPDPPPDPPDPPDPPPDDPDDDDDDDDDDDDDDPPPPPPDDDDPPVVVVVVVVVVVPDPDD

Secondary structure (DSSP, 8-state):
---HHHHHHHHHHHHHHHHHHH-TTS-HHHHHHHHS--HHHHHHHHHHHHHHTT----HHHHHHHHHSS-HHHHHHHHPPPPPHHHHHHHHHTTTTS--SSS-SSTT---PPP--SSTTS---------------------------GGGTTS----SSHHHHHHHHHHHHS---